Protein AF-A0AAN5D3B0-F1 (afdb_monomer_lite)

InterPro domains:
  IPR000210 BTB/POZ domain [PF00651] (2-57)
  IPR011333 SKP1/BTB/POZ domain superfamily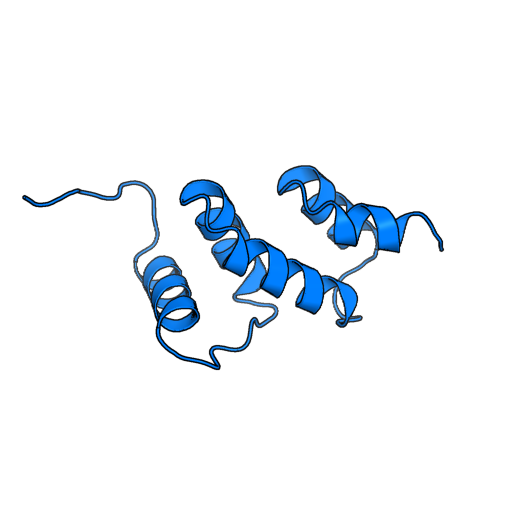 [G3DSA:3.30.710.10] (1-85)
  IPR011333 SKP1/BTB/POZ domain superfamily [SSF54695] (3-57)

Sequence (85 aa):
QQVEIKDVVYEEFVDLLLMIFSVPAQITDSTLLHVLALGDRFQMKQVLVQSEEYLMKTTKFSKALKLHLSDQYRLEGLKLSTCYI

Organism: NCBI:txid1317129

Structure (mmCIF, N/CA/C/O backbone):
data_AF-A0AAN5D3B0-F1
#
_entry.id   AF-A0AAN5D3B0-F1
#
loop_
_atom_site.group_PDB
_atom_site.id
_atom_site.type_symbol
_atom_site.label_atom_id
_atom_site.label_alt_id
_atom_site.label_comp_id
_atom_site.label_asym_id
_atom_site.label_entity_id
_atom_site.label_seq_id
_atom_site.pdbx_PDB_ins_code
_atom_site.Cartn_x
_atom_site.Cartn_y
_atom_site.Cartn_z
_atom_site.occupancy
_atom_site.B_iso_or_equiv
_atom_site.auth_seq_id
_atom_site.auth_comp_id
_atom_site.auth_asym_id
_atom_site.auth_atom_id
_atom_site.pdbx_PDB_model_num
ATOM 1 N N . GLN A 1 1 ? -9.832 3.372 28.811 1.00 61.75 1 GLN A N 1
ATOM 2 C CA . GLN A 1 1 ? -10.933 2.906 27.942 1.00 61.75 1 GLN A CA 1
ATOM 3 C C . GLN A 1 1 ? -10.309 2.015 26.877 1.00 61.75 1 GLN A C 1
ATOM 5 O O . GLN A 1 1 ? -9.276 2.405 26.348 1.00 61.75 1 GLN A O 1
ATOM 10 N N . GLN A 1 2 ? -10.840 0.815 26.644 1.00 76.38 2 GLN A N 1
ATOM 11 C CA . GLN A 1 2 ? -10.299 -0.142 25.670 1.00 76.38 2 GLN A CA 1
ATOM 12 C C . GLN A 1 2 ? -11.191 -0.146 24.427 1.00 76.38 2 GLN A C 1
ATOM 14 O O . GLN A 1 2 ? -12.413 -0.111 24.558 1.00 76.38 2 GLN A O 1
ATOM 19 N N . VAL A 1 3 ? -10.581 -0.164 23.243 1.00 82.69 3 VAL A N 1
ATOM 20 C CA . VAL A 1 3 ? -11.284 -0.258 21.960 1.00 82.69 3 VAL A CA 1
ATOM 21 C C . VAL A 1 3 ? -10.914 -1.591 21.329 1.00 82.69 3 VAL A C 1
ATOM 23 O O . VAL A 1 3 ? -9.735 -1.885 21.144 1.00 82.69 3 VAL A O 1
ATOM 26 N N . GLU A 1 4 ? -11.920 -2.406 21.039 1.00 86.25 4 GLU A N 1
ATOM 27 C CA . GLU A 1 4 ? -11.744 -3.660 20.315 1.00 86.25 4 GLU A CA 1
ATOM 28 C C . GLU A 1 4 ? -11.671 -3.374 18.810 1.00 86.25 4 GLU A C 1
ATOM 30 O O . GLU A 1 4 ? -12.539 -2.696 18.256 1.00 86.25 4 GLU A O 1
ATOM 35 N N . ILE A 1 5 ? -10.643 -3.902 18.148 1.00 84.06 5 ILE A N 1
ATOM 36 C CA . ILE A 1 5 ? -10.492 -3.832 16.694 1.00 84.06 5 ILE A CA 1
ATOM 37 C C . ILE A 1 5 ? -10.874 -5.202 16.133 1.00 84.06 5 ILE A C 1
ATOM 39 O O . ILE A 1 5 ? -10.125 -6.165 16.269 1.00 84.06 5 ILE A O 1
ATOM 43 N N . LYS A 1 6 ? -12.058 -5.289 15.526 1.00 86.00 6 LYS A N 1
ATOM 44 C CA . LYS A 1 6 ? -12.567 -6.518 14.896 1.00 86.00 6 LYS A CA 1
ATOM 45 C C . LYS A 1 6 ? -12.041 -6.659 13.471 1.00 86.00 6 LYS A C 1
ATOM 47 O O . LYS A 1 6 ? -11.707 -5.654 12.847 1.00 86.00 6 LYS A O 1
ATOM 52 N N . ASP A 1 7 ? -11.985 -7.881 12.950 1.00 83.81 7 ASP A N 1
ATOM 53 C CA . ASP A 1 7 ? -11.628 -8.162 11.549 1.00 83.81 7 ASP A CA 1
ATOM 54 C C . ASP A 1 7 ? -10.251 -7.610 11.140 1.00 83.81 7 ASP A C 1
ATOM 56 O O . ASP A 1 7 ? -10.084 -7.053 10.056 1.00 83.81 7 ASP A O 1
ATOM 60 N N . VAL A 1 8 ? -9.274 -7.689 12.044 1.00 83.69 8 VAL A N 1
ATOM 61 C CA . VAL A 1 8 ? -7.864 -7.396 11.765 1.00 83.69 8 VAL A CA 1
ATOM 62 C C . VAL A 1 8 ? -7.036 -8.568 12.260 1.00 83.69 8 VAL A C 1
ATOM 64 O O . VAL A 1 8 ? -7.195 -9.005 13.401 1.00 83.69 8 VAL A O 1
ATOM 67 N N . VAL A 1 9 ? -6.147 -9.073 11.410 1.00 87.56 9 VAL A N 1
ATOM 68 C CA . VAL A 1 9 ? -5.177 -10.090 11.812 1.00 87.56 9 VAL A CA 1
ATOM 69 C C . VAL A 1 9 ? -4.125 -9.422 12.692 1.00 87.56 9 VAL A C 1
ATOM 71 O O . VAL A 1 9 ? -3.558 -8.393 12.328 1.00 87.56 9 VAL A O 1
ATOM 74 N N . TYR A 1 10 ? -3.875 -9.999 13.869 1.00 85.31 10 TYR A N 1
ATOM 75 C CA . TYR A 1 10 ? -2.955 -9.428 14.856 1.00 85.31 10 TYR A CA 1
ATOM 76 C C . TYR A 1 10 ? -1.568 -9.136 14.264 1.00 85.31 10 TYR A C 1
ATOM 78 O O . TYR A 1 10 ? -1.029 -8.056 14.477 1.00 85.31 10 TYR A O 1
ATOM 86 N N . GLU A 1 11 ? -1.029 -10.071 13.484 1.00 85.50 11 GLU A N 1
ATOM 87 C CA . GLU A 1 11 ? 0.296 -9.964 12.860 1.00 85.50 11 GLU A CA 1
ATOM 88 C C . GLU A 1 11 ? 0.372 -8.790 11.871 1.00 85.50 11 GLU A C 1
ATOM 90 O O . GLU A 1 11 ? 1.281 -7.971 11.966 1.00 85.50 11 GLU A O 1
ATOM 95 N N . GLU A 1 12 ? -0.639 -8.618 11.013 1.00 83.75 12 GLU A N 1
ATOM 96 C CA . GLU A 1 12 ? -0.708 -7.496 10.062 1.00 83.75 12 GLU A CA 1
ATOM 97 C C . GLU A 1 12 ? -0.804 -6.142 10.779 1.00 83.75 12 GLU A C 1
ATOM 99 O O . GLU A 1 12 ? -0.243 -5.136 10.338 1.00 83.75 12 GLU A O 1
ATOM 104 N N . PHE A 1 13 ? -1.512 -6.101 11.913 1.00 84.56 13 PHE A N 1
ATOM 105 C CA . PHE A 1 13 ? -1.588 -4.892 12.725 1.00 84.56 13 PHE A CA 1
ATOM 106 C C . PHE A 1 13 ? -0.249 -4.564 13.380 1.00 84.56 13 PHE A C 1
ATOM 108 O O . PHE A 1 13 ? 0.131 -3.397 13.438 1.00 84.56 13 PHE A O 1
ATOM 115 N N . VAL A 1 14 ? 0.482 -5.575 13.851 1.00 84.12 14 VAL A N 1
ATOM 116 C CA . VAL A 1 14 ? 1.837 -5.388 14.377 1.00 84.12 14 VAL A CA 1
ATOM 117 C C . VAL A 1 14 ? 2.769 -4.866 13.284 1.00 84.12 14 VAL A C 1
ATOM 119 O O . VAL A 1 14 ? 3.507 -3.923 13.556 1.00 84.12 14 VAL A O 1
ATOM 122 N N . ASP A 1 15 ? 2.686 -5.375 12.054 1.00 82.75 15 ASP A N 1
ATOM 123 C CA . ASP A 1 15 ? 3.477 -4.873 10.921 1.00 82.75 15 ASP A CA 1
ATOM 124 C C . ASP A 1 15 ? 3.194 -3.389 10.637 1.00 82.75 15 ASP A C 1
ATOM 126 O O . ASP A 1 15 ? 4.123 -2.590 10.479 1.00 82.75 15 ASP A O 1
ATOM 130 N N . LEU A 1 16 ? 1.919 -2.981 10.665 1.00 82.44 16 LEU A N 1
ATOM 131 C CA . LEU A 1 16 ? 1.534 -1.571 10.557 1.00 82.44 16 LEU A CA 1
ATOM 132 C C . LEU A 1 16 ? 2.136 -0.728 11.692 1.00 82.44 16 LEU A C 1
ATOM 134 O O . LEU A 1 16 ? 2.688 0.344 11.438 1.00 82.44 16 LEU A O 1
ATOM 138 N N . LEU A 1 17 ? 2.038 -1.204 12.939 1.00 82.88 17 LEU A N 1
ATOM 139 C CA . LEU A 1 17 ? 2.583 -0.516 14.113 1.00 82.88 17 LEU A CA 1
ATOM 140 C C . LEU A 1 17 ? 4.107 -0.374 14.016 1.00 82.88 17 LEU A C 1
ATOM 142 O O . LEU A 1 17 ? 4.649 0.702 14.261 1.00 82.88 17 LEU A O 1
ATOM 146 N N . LEU A 1 18 ? 4.804 -1.432 13.614 1.00 79.88 18 LEU A N 1
ATOM 147 C CA . LEU A 1 18 ? 6.245 -1.394 13.394 1.00 79.88 18 LEU A CA 1
ATOM 148 C C . LEU A 1 18 ? 6.611 -0.394 12.300 1.00 79.88 18 LEU A C 1
ATOM 150 O O . LEU A 1 18 ? 7.617 0.292 12.429 1.00 79.88 18 LEU A O 1
ATOM 154 N N . MET A 1 19 ? 5.783 -0.234 11.271 1.00 73.50 19 MET A N 1
ATOM 155 C CA . MET A 1 19 ? 6.043 0.743 10.220 1.00 73.50 19 MET A CA 1
ATOM 156 C C . MET A 1 19 ? 5.876 2.196 10.668 1.00 73.50 19 MET A C 1
ATOM 158 O O . MET A 1 19 ? 6.671 3.048 10.274 1.00 73.50 19 MET A O 1
ATOM 162 N N . ILE A 1 20 ? 4.891 2.492 11.516 1.00 74.88 20 ILE A N 1
ATOM 163 C CA . ILE A 1 20 ? 4.706 3.854 12.039 1.00 74.88 20 ILE A CA 1
ATOM 164 C C . ILE A 1 20 ? 5.698 4.202 13.159 1.00 74.88 20 ILE A C 1
ATOM 166 O O . ILE A 1 20 ? 6.056 5.370 13.305 1.00 74.88 20 ILE A O 1
ATOM 170 N N . PHE A 1 21 ? 6.146 3.220 13.953 1.00 71.81 21 PHE A N 1
ATOM 171 C CA . PHE A 1 21 ? 7.001 3.458 15.124 1.00 71.81 21 PHE A CA 1
ATOM 172 C C . PHE A 1 21 ? 8.489 3.185 14.876 1.00 71.81 21 PHE A C 1
ATOM 174 O O . PHE A 1 21 ? 9.334 3.802 15.525 1.00 71.81 21 PHE A O 1
ATOM 181 N N . SER A 1 22 ? 8.830 2.301 13.939 1.00 60.22 22 SER A N 1
ATOM 182 C CA . SER A 1 22 ? 10.205 1.944 13.599 1.00 60.22 22 SER A CA 1
ATOM 183 C C . SER A 1 22 ? 10.541 2.439 12.195 1.00 60.22 22 SER A C 1
ATOM 185 O O . SER A 1 22 ? 10.227 1.816 11.187 1.00 60.22 22 SER A O 1
ATOM 187 N N . VAL A 1 23 ? 11.253 3.561 12.121 1.00 50.97 23 VAL A N 1
ATOM 188 C CA . VAL A 1 23 ? 11.962 3.976 10.905 1.00 50.97 23 VAL A CA 1
ATOM 189 C C . VAL A 1 23 ? 13.270 3.168 10.883 1.00 50.97 23 VAL A C 1
ATOM 191 O O . VAL A 1 23 ? 14.168 3.505 11.653 1.00 50.97 23 VAL A O 1
ATOM 194 N N . PRO A 1 24 ? 13.396 2.066 10.116 1.00 55.12 24 PRO A N 1
ATOM 195 C CA . PRO A 1 24 ? 12.853 1.887 8.775 1.00 55.12 24 PRO A CA 1
ATOM 196 C C . PRO A 1 24 ? 12.219 0.494 8.591 1.00 55.12 24 PRO A C 1
ATOM 198 O O . PRO A 1 24 ? 12.879 -0.424 8.098 1.00 55.12 24 PRO A O 1
ATOM 201 N N . ALA A 1 25 ? 10.953 0.295 8.955 1.00 57.50 25 ALA A N 1
ATOM 202 C CA . ALA A 1 25 ? 10.246 -0.882 8.461 1.00 57.50 25 ALA A CA 1
ATOM 203 C C . ALA A 1 25 ? 10.090 -0.707 6.945 1.00 57.50 25 ALA A C 1
ATOM 205 O O . ALA A 1 25 ? 9.375 0.171 6.463 1.00 57.50 25 ALA A O 1
ATOM 206 N N . GLN A 1 26 ? 10.861 -1.476 6.183 1.00 66.56 26 GLN A N 1
ATOM 207 C CA . GLN A 1 26 ? 10.803 -1.423 4.733 1.00 66.56 26 GLN A CA 1
ATOM 208 C C . GLN A 1 26 ? 9.516 -2.105 4.283 1.00 66.56 26 GLN A C 1
ATOM 210 O O . GLN A 1 26 ? 9.247 -3.244 4.664 1.00 66.56 26 GLN A O 1
ATOM 215 N N . ILE A 1 27 ? 8.734 -1.418 3.453 1.00 72.50 27 ILE A N 1
ATOM 216 C CA . ILE A 1 27 ? 7.620 -2.049 2.751 1.00 72.50 27 ILE A CA 1
ATOM 217 C C . ILE A 1 27 ? 8.211 -3.138 1.857 1.00 72.50 27 ILE A C 1
ATOM 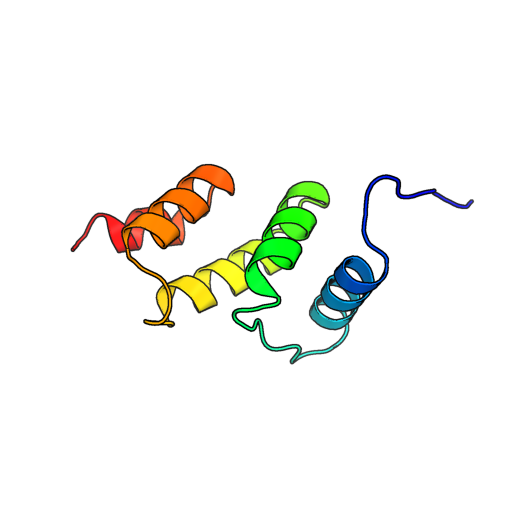219 O O . ILE A 1 27 ? 9.104 -2.888 1.045 1.00 72.50 27 ILE A O 1
ATOM 223 N N . THR A 1 28 ? 7.740 -4.363 2.051 1.00 75.62 28 THR A N 1
ATOM 224 C CA . THR A 1 28 ? 8.129 -5.530 1.260 1.00 75.62 28 THR A CA 1
ATOM 225 C C . THR A 1 28 ? 6.951 -5.977 0.413 1.00 75.62 28 THR A C 1
ATOM 227 O O . THR A 1 28 ? 5.808 -5.604 0.676 1.00 75.62 28 THR A O 1
ATOM 230 N N . ASP A 1 29 ? 7.205 -6.811 -0.593 1.00 78.25 29 ASP A N 1
ATOM 231 C CA . ASP A 1 29 ? 6.142 -7.303 -1.472 1.00 78.25 29 ASP A CA 1
ATOM 232 C C . ASP A 1 29 ? 5.052 -8.070 -0.699 1.00 78.25 29 ASP A C 1
ATOM 234 O O . ASP A 1 29 ? 3.880 -8.000 -1.060 1.00 78.25 29 ASP A O 1
ATOM 238 N N . SER A 1 30 ? 5.432 -8.765 0.382 1.00 79.06 30 SER A N 1
ATOM 239 C CA . SER A 1 30 ? 4.513 -9.497 1.260 1.00 79.06 30 SER A CA 1
ATOM 240 C C . SER A 1 30 ? 3.728 -8.591 2.204 1.00 79.06 30 SER A C 1
ATOM 242 O O . SER A 1 30 ? 2.606 -8.941 2.561 1.00 79.06 30 SER A O 1
ATOM 244 N N . THR A 1 31 ? 4.290 -7.442 2.599 1.00 78.69 31 THR A N 1
ATOM 245 C CA . THR A 1 31 ? 3.630 -6.527 3.543 1.00 78.69 31 THR A CA 1
ATOM 246 C C . THR A 1 31 ? 2.776 -5.458 2.880 1.00 78.69 31 THR A C 1
ATOM 248 O O . THR A 1 31 ? 1.806 -4.977 3.458 1.00 78.69 31 THR A O 1
ATOM 251 N N . LEU A 1 32 ? 3.070 -5.138 1.622 1.00 84.31 32 LEU A N 1
ATOM 252 C CA . LEU A 1 32 ? 2.415 -4.075 0.872 1.00 84.31 32 LEU A CA 1
ATOM 253 C C . LEU A 1 32 ? 0.878 -4.163 0.877 1.00 84.31 32 LEU A C 1
ATOM 255 O O . LEU A 1 32 ? 0.215 -3.153 1.096 1.00 84.31 32 LEU A O 1
ATOM 259 N N . LEU A 1 33 ? 0.303 -5.343 0.625 1.00 84.12 33 LEU A N 1
ATOM 260 C CA . LEU A 1 33 ? -1.149 -5.487 0.461 1.00 84.12 33 LEU A CA 1
ATOM 261 C C . LEU A 1 33 ? -1.915 -5.253 1.769 1.00 84.12 33 LEU A C 1
ATOM 263 O O . LEU A 1 33 ? -2.886 -4.495 1.778 1.00 84.12 33 LEU A O 1
ATOM 267 N N . HIS A 1 34 ? -1.477 -5.863 2.873 1.00 85.25 34 HIS A N 1
ATOM 268 C CA . HIS A 1 34 ? -2.149 -5.670 4.158 1.00 85.25 34 HIS A CA 1
ATOM 269 C C . HIS A 1 34 ? -1.879 -4.274 4.725 1.00 85.25 34 HIS A C 1
ATOM 271 O O . HIS A 1 34 ? -2.787 -3.649 5.264 1.00 85.25 34 HIS A O 1
ATOM 277 N N . VAL A 1 35 ? -0.678 -3.721 4.524 1.00 85.81 35 VAL A N 1
ATOM 278 C CA . VAL A 1 35 ? -0.352 -2.350 4.937 1.00 85.81 35 VAL A CA 1
ATOM 279 C C . VAL A 1 35 ? -1.209 -1.326 4.188 1.00 85.81 35 VAL A C 1
ATOM 281 O O . VAL A 1 35 ? -1.700 -0.390 4.813 1.00 85.81 35 VAL A O 1
ATOM 284 N N . LEU A 1 36 ? -1.456 -1.509 2.885 1.00 86.88 36 LEU A N 1
ATOM 285 C CA . LEU A 1 36 ? -2.384 -0.664 2.122 1.00 86.88 36 LEU A CA 1
ATOM 286 C C . LEU A 1 36 ? -3.817 -0.766 2.657 1.00 86.88 36 LEU A C 1
ATOM 288 O O . LEU A 1 36 ? -4.460 0.258 2.880 1.00 86.88 36 LEU A O 1
ATOM 292 N N . ALA A 1 37 ? -4.301 -1.985 2.916 1.00 87.12 37 ALA A N 1
ATOM 293 C CA . ALA A 1 37 ? -5.641 -2.210 3.457 1.00 87.12 37 ALA A CA 1
ATOM 294 C C . ALA A 1 37 ? -5.831 -1.570 4.839 1.00 87.12 37 ALA A C 1
ATOM 296 O O . ALA A 1 37 ? -6.840 -0.910 5.093 1.00 87.12 37 ALA A O 1
ATOM 297 N N . LEU A 1 38 ? -4.849 -1.723 5.728 1.00 86.62 38 LEU A N 1
ATOM 298 C CA . LEU A 1 38 ? -4.878 -1.117 7.053 1.00 86.62 38 LEU A CA 1
ATOM 299 C C . LEU A 1 38 ? -4.673 0.401 6.983 1.00 86.62 38 LEU A C 1
ATOM 301 O O . LEU A 1 38 ? -5.343 1.139 7.701 1.00 86.62 38 LEU A O 1
ATOM 305 N N . GLY A 1 39 ? -3.800 0.880 6.098 1.00 85.88 39 GLY A N 1
ATOM 306 C CA . GLY A 1 39 ? -3.568 2.301 5.863 1.00 85.88 39 GLY A CA 1
ATOM 307 C C . GLY A 1 39 ? -4.828 3.024 5.398 1.00 85.88 39 GLY A C 1
ATOM 308 O O . GLY A 1 39 ? -5.147 4.087 5.925 1.00 85.88 39 GLY A O 1
ATOM 309 N N . ASP A 1 40 ? -5.587 2.426 4.483 1.00 87.00 40 ASP A N 1
ATOM 310 C CA . ASP A 1 40 ? -6.889 2.942 4.053 1.00 87.00 40 ASP A CA 1
ATOM 311 C C . ASP A 1 40 ? -7.920 2.889 5.192 1.00 87.00 40 ASP A C 1
ATOM 313 O O . ASP A 1 40 ? -8.529 3.904 5.541 1.00 87.00 40 ASP A O 1
ATOM 317 N N . ARG A 1 41 ? -8.028 1.742 5.877 1.00 87.06 41 ARG A N 1
ATOM 318 C CA . ARG A 1 41 ? -8.964 1.538 6.994 1.00 87.06 41 ARG A CA 1
ATOM 319 C C . ARG A 1 41 ? -8.761 2.521 8.148 1.00 87.06 41 ARG A C 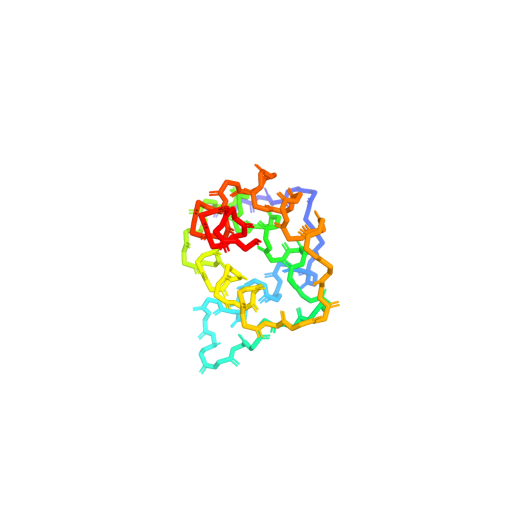1
ATOM 321 O O . ARG A 1 41 ? -9.733 3.034 8.700 1.00 87.06 41 ARG A O 1
ATOM 328 N N . PHE A 1 42 ? -7.513 2.763 8.537 1.00 85.56 42 PHE A N 1
ATOM 329 C CA . PHE A 1 42 ? -7.154 3.694 9.609 1.00 85.56 42 PHE A CA 1
ATOM 330 C C . PHE A 1 42 ? -6.888 5.119 9.099 1.00 85.56 42 PHE A C 1
ATOM 332 O O . PHE A 1 42 ? -6.488 5.978 9.883 1.00 85.56 42 PHE A O 1
ATOM 339 N N . GLN A 1 43 ? -7.116 5.38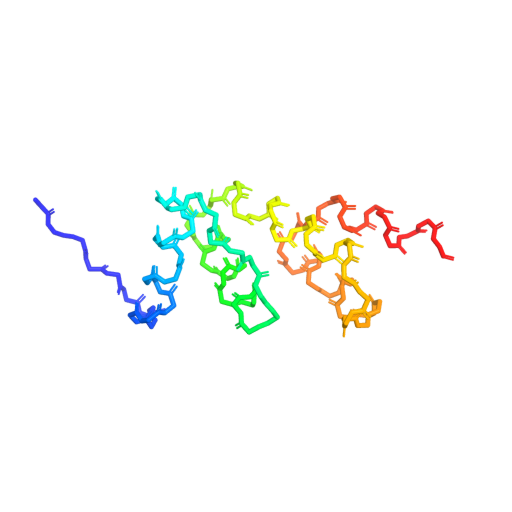5 7.806 1.00 84.88 43 GLN A N 1
ATOM 340 C CA . GLN A 1 43 ? -6.907 6.684 7.151 1.00 84.88 43 GLN A CA 1
ATOM 341 C C . GLN A 1 43 ? -5.485 7.246 7.342 1.00 84.88 43 GLN A C 1
ATOM 343 O O . GLN A 1 43 ? -5.261 8.457 7.440 1.00 84.88 43 GLN A O 1
ATOM 348 N N . MET A 1 44 ? -4.493 6.359 7.384 1.00 83.62 44 MET A N 1
ATOM 349 C CA . MET A 1 44 ? -3.091 6.699 7.576 1.00 83.62 44 MET A CA 1
ATOM 350 C C . MET A 1 44 ? -2.453 7.114 6.247 1.00 83.62 44 MET A C 1
ATOM 352 O O . MET A 1 44 ? -1.842 6.318 5.540 1.00 83.62 44 MET A O 1
ATOM 356 N N . LYS A 1 45 ? -2.542 8.404 5.911 1.00 81.44 45 LYS A N 1
ATOM 357 C CA . LYS A 1 45 ? -2.007 8.934 4.642 1.00 81.44 45 LYS A CA 1
ATOM 358 C C . LYS A 1 45 ? -0.514 8.661 4.431 1.00 81.44 45 LYS A C 1
ATOM 360 O O . LYS A 1 45 ? -0.106 8.390 3.310 1.00 81.44 45 LYS A O 1
ATOM 365 N N . GLN A 1 46 ? 0.298 8.711 5.489 1.00 80.19 46 GLN A N 1
ATOM 366 C CA . GLN A 1 46 ? 1.744 8.463 5.387 1.00 80.19 46 GLN A CA 1
ATOM 367 C C . GLN A 1 46 ? 2.055 7.040 4.905 1.00 80.19 46 GLN A C 1
ATOM 369 O O . GLN A 1 46 ? 2.937 6.856 4.072 1.00 80.19 46 GLN A O 1
ATOM 374 N N . VAL A 1 47 ? 1.282 6.059 5.375 1.00 83.25 47 VAL A N 1
ATOM 375 C CA . VAL A 1 47 ? 1.376 4.649 4.977 1.00 83.25 47 VAL A CA 1
ATOM 376 C C . VAL A 1 47 ? 1.068 4.481 3.491 1.00 83.25 47 VAL A C 1
ATOM 378 O O . VAL A 1 47 ? 1.813 3.818 2.767 1.00 83.25 47 VAL A O 1
ATOM 381 N N . LEU A 1 48 ? -0.010 5.122 3.029 1.00 85.25 48 LEU A N 1
ATOM 382 C CA . LEU A 1 48 ? -0.421 5.081 1.628 1.00 85.25 48 LEU A CA 1
ATOM 383 C C . LEU A 1 48 ? 0.641 5.709 0.718 1.00 85.25 48 LEU A C 1
ATOM 385 O O . LEU A 1 48 ? 1.012 5.095 -0.274 1.00 85.25 48 LEU A O 1
ATOM 389 N N . VAL A 1 49 ? 1.196 6.867 1.093 1.00 83.75 49 VAL A N 1
ATOM 390 C CA . VAL A 1 49 ? 2.259 7.546 0.326 1.00 83.75 49 VAL A CA 1
ATOM 391 C C . VAL A 1 49 ? 3.542 6.711 0.268 1.00 83.75 49 VAL A C 1
ATOM 393 O O . VAL A 1 49 ? 4.125 6.553 -0.800 1.00 83.75 49 VAL A O 1
ATOM 396 N N . GLN A 1 50 ? 3.979 6.115 1.380 1.00 83.94 50 GLN A N 1
ATOM 397 C CA . GLN A 1 50 ? 5.166 5.249 1.372 1.00 83.94 50 GLN A CA 1
ATOM 398 C C . GLN A 1 50 ? 4.961 4.000 0.503 1.00 83.94 50 GLN A C 1
ATOM 400 O O . GLN A 1 50 ? 5.857 3.604 -0.247 1.00 83.94 50 GLN A O 1
ATOM 405 N N . SER A 1 51 ? 3.769 3.401 0.569 1.00 86.06 51 SER A N 1
ATOM 406 C CA . SER A 1 51 ? 3.389 2.253 -0.264 1.00 86.06 51 SER A CA 1
ATOM 407 C C . SER A 1 51 ? 3.347 2.628 -1.744 1.00 86.06 51 SER A C 1
ATOM 409 O O . SER A 1 51 ? 3.802 1.871 -2.602 1.00 86.06 51 SER A O 1
ATOM 411 N N . GLU A 1 52 ? 2.847 3.824 -2.040 1.00 85.25 52 GLU A N 1
ATOM 412 C CA . GLU A 1 52 ? 2.805 4.400 -3.376 1.00 85.25 52 GLU A CA 1
ATOM 413 C C . GLU A 1 52 ? 4.212 4.591 -3.955 1.00 85.25 52 GLU A C 1
ATOM 415 O O . GLU A 1 52 ? 4.498 4.123 -5.059 1.00 85.25 52 GLU A O 1
ATOM 420 N N . GLU A 1 53 ? 5.127 5.195 -3.193 1.00 83.56 53 GLU A N 1
ATOM 421 C CA . GLU A 1 53 ? 6.523 5.355 -3.602 1.00 83.56 53 GLU A CA 1
ATOM 422 C C . GLU A 1 53 ? 7.215 4.012 -3.854 1.00 83.56 53 GLU A C 1
ATOM 424 O O . GLU A 1 53 ? 7.992 3.875 -4.806 1.00 83.56 53 GLU A O 1
ATOM 429 N N . TYR A 1 54 ? 6.943 3.012 -3.011 1.00 84.25 54 TYR A N 1
ATOM 430 C CA . TYR A 1 54 ? 7.464 1.662 -3.200 1.00 84.25 54 TYR A CA 1
ATOM 431 C C . TYR A 1 54 ? 6.961 1.062 -4.515 1.00 84.25 54 TYR A C 1
ATOM 433 O O . TYR A 1 54 ? 7.759 0.584 -5.326 1.00 84.25 54 TYR A O 1
ATOM 441 N N . LEU A 1 55 ? 5.650 1.159 -4.766 1.00 84.00 55 LEU A N 1
ATOM 442 C CA . LEU A 1 55 ? 5.000 0.699 -5.992 1.00 84.00 55 LEU A CA 1
ATOM 443 C C . LEU A 1 55 ? 5.513 1.414 -7.246 1.00 84.00 55 LEU A C 1
ATOM 445 O O . LEU A 1 55 ? 5.617 0.783 -8.301 1.00 84.00 55 LEU A O 1
ATOM 449 N N . MET A 1 56 ? 5.877 2.693 -7.158 1.00 83.06 56 MET A N 1
ATOM 450 C CA . MET A 1 56 ? 6.512 3.413 -8.265 1.00 83.06 56 MET A CA 1
ATOM 451 C C . MET A 1 56 ? 7.917 2.877 -8.570 1.00 83.06 56 MET A C 1
ATOM 453 O O . MET A 1 56 ? 8.249 2.675 -9.737 1.00 83.06 56 MET A O 1
ATOM 457 N N . LYS A 1 57 ? 8.732 2.615 -7.538 1.00 82.69 57 LYS A N 1
ATOM 458 C CA . LYS A 1 57 ? 10.147 2.221 -7.678 1.00 82.69 57 LYS A CA 1
ATOM 459 C C . LYS A 1 57 ? 10.334 0.751 -8.067 1.00 82.69 57 LYS A C 1
ATOM 461 O O . LYS A 1 57 ? 11.279 0.412 -8.774 1.00 82.69 57 LYS A O 1
ATOM 466 N N . THR A 1 58 ? 9.459 -0.135 -7.602 1.00 82.31 58 THR A N 1
ATOM 467 C CA . THR A 1 58 ? 9.594 -1.582 -7.825 1.00 82.31 58 THR A CA 1
ATOM 468 C C . THR A 1 58 ? 9.166 -1.999 -9.237 1.00 82.31 58 THR A C 1
ATOM 470 O O . THR A 1 58 ? 8.151 -1.540 -9.758 1.00 82.31 58 THR A O 1
ATOM 473 N N . THR A 1 59 ? 9.886 -2.925 -9.871 1.00 80.62 59 THR A N 1
ATOM 474 C CA . THR A 1 59 ? 9.482 -3.561 -11.145 1.00 80.62 59 THR A CA 1
ATOM 475 C C . THR A 1 59 ? 8.783 -4.906 -10.940 1.00 80.62 59 THR A C 1
ATOM 477 O O . THR A 1 59 ? 8.368 -5.537 -11.908 1.00 80.62 59 THR A O 1
ATOM 480 N N . LYS A 1 60 ? 8.626 -5.340 -9.682 1.00 82.81 60 LYS A N 1
ATOM 481 C CA . LYS A 1 60 ? 8.101 -6.665 -9.324 1.00 82.81 60 LYS A CA 1
ATOM 482 C C . LYS A 1 60 ? 6.604 -6.831 -9.583 1.00 82.81 60 LYS A C 1
ATOM 484 O O . LYS A 1 60 ? 6.141 -7.949 -9.780 1.00 82.81 60 LYS A O 1
ATOM 489 N N . PHE A 1 61 ? 5.854 -5.732 -9.607 1.00 82.50 61 PHE A N 1
ATOM 490 C CA . PHE A 1 61 ? 4.416 -5.740 -9.875 1.00 82.50 61 PHE A CA 1
ATOM 491 C C . PHE A 1 61 ? 4.128 -5.310 -11.313 1.00 82.50 61 PHE A C 1
ATOM 493 O O . PHE A 1 61 ? 4.719 -4.355 -11.825 1.00 82.50 61 PHE A O 1
ATOM 500 N N . SER A 1 62 ? 3.179 -5.992 -11.956 1.00 84.81 62 SER A N 1
ATOM 501 C CA . SER A 1 62 ? 2.732 -5.642 -13.304 1.00 84.81 62 SER A CA 1
ATOM 502 C C . SER A 1 62 ? 2.060 -4.265 -13.324 1.00 84.81 62 SER A C 1
ATOM 504 O O . SER A 1 62 ? 1.450 -3.839 -12.341 1.00 84.81 62 SER A O 1
ATOM 506 N N . LYS A 1 63 ? 2.118 -3.568 -14.467 1.00 82.38 63 LYS A N 1
ATOM 507 C CA . LYS A 1 63 ? 1.419 -2.281 -14.644 1.00 82.38 63 LYS A CA 1
ATOM 508 C C . LYS A 1 63 ? -0.086 -2.399 -14.360 1.00 82.38 63 LYS A C 1
ATOM 510 O O . LYS A 1 63 ? -0.651 -1.510 -13.737 1.00 82.38 63 LYS A O 1
ATOM 515 N N . ALA A 1 64 ? -0.706 -3.513 -14.760 1.00 85.12 64 ALA A N 1
ATOM 516 C CA . ALA A 1 64 ? -2.121 -3.781 -14.508 1.00 85.12 64 ALA A CA 1
ATOM 517 C C . ALA A 1 64 ? -2.436 -3.862 -13.006 1.00 85.12 64 ALA A C 1
ATOM 519 O O . ALA A 1 64 ? -3.405 -3.263 -12.551 1.00 85.12 64 ALA A O 1
ATOM 520 N N . LEU A 1 65 ? -1.590 -4.541 -12.224 1.00 85.12 65 LEU A N 1
ATOM 521 C CA . LEU A 1 65 ? -1.770 -4.636 -10.777 1.00 85.12 65 LEU A CA 1
ATOM 522 C C . LEU A 1 65 ? -1.534 -3.286 -10.087 1.00 85.12 65 LEU A C 1
ATOM 524 O O . LEU A 1 65 ? -2.302 -2.911 -9.210 1.00 85.12 65 LEU A O 1
ATOM 528 N N . LYS A 1 66 ? -0.535 -2.511 -10.527 1.00 84.94 66 LYS A N 1
ATOM 529 C CA . LYS A 1 66 ? -0.310 -1.145 -10.026 1.00 84.94 66 LYS A CA 1
ATOM 530 C C . LYS A 1 66 ? -1.499 -0.221 -10.295 1.00 84.94 66 LYS A C 1
ATOM 532 O O . LYS A 1 66 ? -1.864 0.550 -9.417 1.00 84.94 66 LYS A O 1
ATOM 537 N N . LEU A 1 67 ? -2.104 -0.317 -11.481 1.00 84.38 67 LEU A N 1
ATOM 538 C CA . LEU A 1 67 ? -3.295 0.454 -11.844 1.00 84.38 67 LEU A CA 1
ATOM 539 C C . LEU A 1 67 ? -4.519 0.030 -11.018 1.00 84.38 67 LEU A C 1
ATOM 541 O O . LEU A 1 67 ? -5.290 0.873 -10.577 1.00 84.38 67 LEU A O 1
ATOM 545 N N . HIS A 1 68 ? -4.683 -1.271 -10.778 1.00 87.94 68 HIS A N 1
ATOM 546 C CA . HIS A 1 68 ? -5.758 -1.774 -9.927 1.00 87.94 68 HIS A CA 1
ATOM 547 C C . HIS A 1 68 ? -5.619 -1.274 -8.482 1.00 87.94 68 HIS A C 1
ATOM 549 O O . HIS A 1 68 ? -6.577 -0.750 -7.923 1.00 87.94 68 HIS A O 1
ATOM 555 N N . LEU A 1 69 ? -4.415 -1.365 -7.905 1.00 86.44 69 LEU A N 1
ATOM 556 C CA . LEU A 1 69 ? -4.135 -0.889 -6.548 1.00 86.44 69 LEU A CA 1
ATOM 557 C C . LEU A 1 69 ? -4.273 0.634 -6.429 1.00 86.44 69 LEU A C 1
ATOM 559 O O . LEU A 1 69 ? -4.784 1.119 -5.421 1.00 86.44 69 LEU A O 1
ATOM 563 N N . SER A 1 70 ? -3.852 1.396 -7.447 1.00 85.88 70 SER A N 1
ATOM 564 C CA . SER A 1 70 ? -4.000 2.854 -7.428 1.00 85.88 70 SER A CA 1
ATOM 565 C C . SER A 1 70 ? -5.456 3.294 -7.476 1.00 85.88 70 SER A C 1
ATOM 567 O O . SER A 1 70 ? -5.820 4.255 -6.802 1.00 85.88 70 SER A O 1
ATOM 569 N N . ASP A 1 71 ? -6.300 2.580 -8.219 1.00 86.50 71 ASP A N 1
ATOM 570 C CA . ASP A 1 71 ? -7.732 2.856 -8.259 1.00 86.50 71 ASP A CA 1
ATOM 571 C C . ASP A 1 71 ? -8.429 2.426 -6.959 1.00 86.50 71 ASP A C 1
ATOM 573 O O . ASP A 1 71 ? -9.187 3.204 -6.380 1.00 86.50 71 ASP A O 1
ATOM 577 N N . GLN A 1 72 ? -8.101 1.234 -6.448 1.00 88.62 72 GLN A N 1
ATOM 578 C CA . GLN A 1 72 ? -8.682 0.675 -5.226 1.00 88.62 72 GLN A CA 1
ATOM 579 C C . GLN A 1 72 ? -8.396 1.537 -3.990 1.00 88.62 72 GLN A C 1
ATOM 581 O O . GLN A 1 72 ? -9.312 1.826 -3.223 1.00 88.62 72 GLN A O 1
ATOM 586 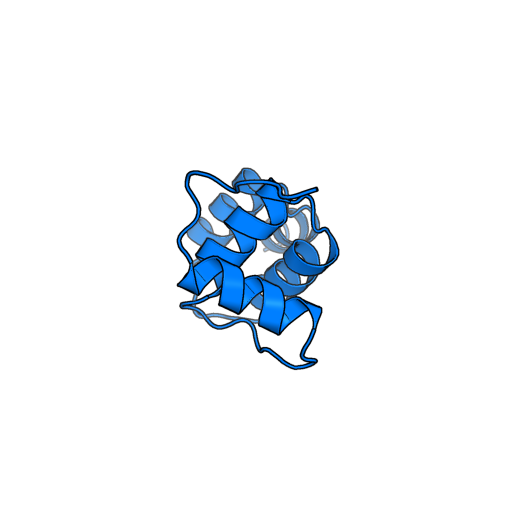N N . TYR A 1 73 ? -7.144 1.959 -3.804 1.00 86.75 73 TYR A N 1
ATOM 587 C CA . TYR A 1 73 ? -6.700 2.713 -2.624 1.00 86.75 73 TYR A CA 1
ATOM 588 C C . TYR A 1 73 ? -6.560 4.219 -2.881 1.00 86.75 73 TYR A C 1
ATOM 590 O O . TYR A 1 73 ? -5.999 4.938 -2.057 1.00 86.75 73 TYR A O 1
ATOM 598 N N . ARG A 1 74 ? -7.056 4.708 -4.029 1.00 84.06 74 ARG A N 1
ATOM 599 C CA . ARG A 1 74 ? -6.996 6.124 -4.439 1.00 84.06 74 ARG A CA 1
ATOM 600 C C . ARG A 1 74 ? -5.579 6.714 -4.361 1.00 84.06 74 ARG A C 1
ATOM 602 O O . ARG A 1 74 ? -5.381 7.831 -3.888 1.00 84.06 74 ARG A O 1
ATOM 609 N N . LEU A 1 75 ? -4.592 5.960 -4.843 1.00 83.56 75 LEU A N 1
ATOM 610 C CA . LEU A 1 75 ? -3.189 6.380 -4.918 1.00 83.56 75 LEU A CA 1
ATOM 611 C C . LEU A 1 75 ? -2.989 7.258 -6.166 1.00 83.56 75 LEU A C 1
ATOM 613 O O . LEU A 1 75 ? -2.645 6.778 -7.253 1.00 83.56 75 LEU A O 1
ATOM 617 N N . GLU A 1 76 ? -3.311 8.546 -6.040 1.00 78.06 76 GLU A N 1
ATOM 618 C CA . GLU A 1 76 ? -3.351 9.491 -7.163 1.00 78.06 76 GLU A CA 1
ATOM 619 C C . GLU A 1 76 ? -1.990 9.676 -7.853 1.00 78.06 76 GLU A C 1
ATOM 621 O O . GLU A 1 76 ? -1.931 9.774 -9.081 1.00 78.06 76 GLU A O 1
ATOM 626 N N . GLY A 1 77 ? -0.885 9.654 -7.106 1.00 74.12 77 GLY A N 1
ATOM 627 C CA . GLY A 1 77 ? 0.464 9.739 -7.663 1.00 74.12 77 GLY A CA 1
ATOM 628 C C . GLY A 1 77 ? 0.805 8.528 -8.535 1.00 74.12 77 GLY A C 1
ATOM 629 O O . GLY A 1 77 ? 1.345 8.671 -9.638 1.00 74.12 77 GLY A O 1
ATOM 630 N N . LEU A 1 78 ? 0.450 7.317 -8.098 1.00 74.62 78 LEU A N 1
ATOM 631 C CA . LEU A 1 78 ? 0.669 6.084 -8.853 1.00 74.62 78 LEU A CA 1
ATOM 632 C C . LEU A 1 78 ? -0.222 6.035 -10.096 1.00 74.62 78 LEU A C 1
ATOM 634 O O . LEU A 1 78 ? 0.219 5.593 -11.158 1.00 74.62 78 LEU A O 1
ATOM 638 N N . LYS A 1 79 ? -1.454 6.545 -10.000 1.00 67.44 79 LYS A N 1
ATOM 639 C CA . LYS A 1 79 ? -2.373 6.662 -11.141 1.00 67.44 79 LYS A CA 1
ATOM 640 C C . LYS A 1 79 ? -1.842 7.630 -12.201 1.00 67.44 79 LYS A C 1
ATOM 642 O O . LYS A 1 79 ? -1.855 7.309 -13.385 1.00 67.44 79 LYS A O 1
ATOM 647 N N . LEU A 1 80 ? -1.301 8.776 -11.786 1.00 63.62 80 LEU A N 1
ATOM 648 C CA . LEU A 1 80 ? -0.686 9.737 -12.703 1.00 63.62 80 LEU A CA 1
ATOM 649 C C . LEU A 1 80 ? 0.566 9.154 -13.371 1.00 63.62 80 LEU A C 1
ATOM 651 O O . LEU A 1 80 ? 0.680 9.202 -14.591 1.00 63.62 80 LEU A O 1
ATOM 655 N N . SER A 1 81 ? 1.471 8.534 -12.612 1.00 62.66 81 SER A N 1
ATOM 656 C CA . SER A 1 81 ? 2.711 7.963 -13.170 1.00 62.66 81 SER A CA 1
ATOM 657 C C . SER A 1 81 ? 2.492 6.790 -14.138 1.00 62.66 81 SER A C 1
ATOM 659 O O . SER A 1 81 ? 3.301 6.586 -15.042 1.00 62.66 81 SER A O 1
ATOM 661 N N . THR A 1 82 ? 1.399 6.033 -13.996 1.00 57.47 82 THR A N 1
ATOM 662 C CA . THR A 1 82 ? 1.078 4.896 -14.879 1.00 57.47 82 THR A CA 1
ATOM 663 C C . THR A 1 82 ? 0.347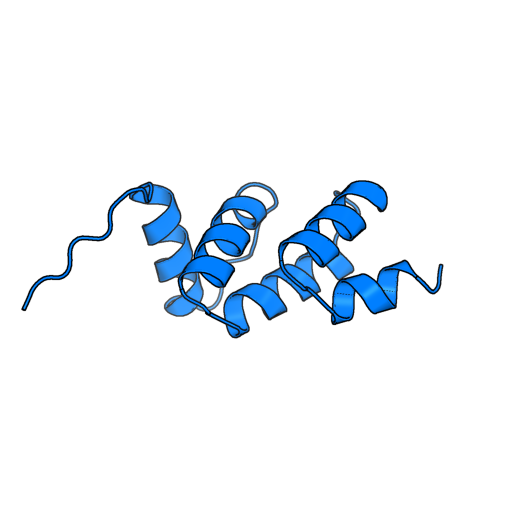 5.287 -16.167 1.00 57.47 82 THR A C 1
ATOM 665 O O . THR A 1 82 ? 0.413 4.523 -17.125 1.00 57.47 82 THR A O 1
ATOM 668 N N . CYS A 1 83 ? -0.283 6.468 -16.231 1.00 52.06 83 CYS A N 1
ATOM 669 C CA . CYS A 1 83 ? -0.957 6.981 -17.434 1.00 52.06 83 CYS A CA 1
ATOM 670 C C . CYS A 1 83 ? -0.033 7.716 -18.428 1.00 52.06 83 CYS A C 1
ATOM 672 O O . CYS A 1 83 ? -0.457 7.982 -19.550 1.00 52.06 83 CYS A O 1
ATOM 674 N N . TYR A 1 84 ? 1.206 8.051 -18.050 1.00 45.28 84 TYR A N 1
ATOM 675 C CA . TYR A 1 84 ? 2.170 8.758 -18.915 1.00 45.28 84 TYR A CA 1
ATOM 676 C C . TYR A 1 84 ? 3.168 7.833 -19.649 1.00 45.28 84 TYR A C 1
ATOM 678 O O . TYR A 1 84 ? 4.170 8.320 -20.175 1.00 45.28 84 TYR A O 1
ATOM 686 N N . ILE A 1 85 ? 2.921 6.515 -19.698 1.00 45.62 85 ILE A N 1
ATOM 687 C CA . ILE A 1 85 ? 3.769 5.522 -20.394 1.00 45.62 85 ILE A CA 1
ATOM 688 C C . ILE A 1 85 ? 2.920 4.649 -21.308 1.00 45.62 85 ILE A C 1
ATOM 690 O O . ILE A 1 85 ? 3.295 4.509 -22.490 1.00 45.62 85 ILE A O 1
#

Foldseek 3Di:
DDDDDPPDDPVLVVLLVCVVPPVPSQDDPVNLPSLLVVCLVVVPVVSLVNSLVVLVPDPPDDLVVLCVSCVVSVVVVSVVVSVVD

Secondary structure (DSSP, 8-state):
------S--HHHHHHHHHHHHSTT----TTTHHHHHHHHHHTT-HHHHHHHHHHHHH-SSS-HHHHHHHHHHTT-HHHHHHHHT-

pLDDT: mean 79.11, std 10.25, range [45.28, 88.62]

Radius of gyration: 13.48 Å; chains: 1; bounding box: 25×20×48 Å